Protein AF-A0A103ES09-F1 (afdb_monomer_lite)

pLDDT: mean 78.12, std 13.9, range [42.09, 95.06]

Foldseek 3Di:
DDPVVVVVLLLVLLVCVLVQLCVFQPPCSVVSVVVSVLLNCLVVVVDDPPDPSDDDDDDDDPPNCSVVSVQSCCCSNPPGPVSDDDDDVVVCPVVVVVVVVVVVCCCVPVVVPDDPPPDDPVVVVVVVVVVVVVVVPDDDDD

Radius of gyration: 22.17 Å; chains: 1; bounding box: 40×67×50 Å

Sequence (142 aa):
MPVGHLVENELQSLLTLEAQLAQRVVAQDNALAALAESLRTAKAGLKSEHAPLGVFLLAGPSGVGKTETALALADLLFGGEAALTTINMSEYQESVELATLQWVAWFNHHRLMEPLGYIPPAEAEANYYRQLETAAAEPPST

Structure (mmCIF, N/CA/C/O backbone):
data_AF-A0A103ES09-F1
#
_entry.id   AF-A0A103ES09-F1
#
loop_
_atom_site.group_PDB
_atom_site.id
_atom_site.type_symbol
_atom_site.label_atom_id
_atom_site.label_alt_id
_atom_site.label_comp_id
_atom_site.label_asym_id
_atom_site.label_entity_id
_atom_site.label_seq_id
_atom_site.pdbx_PDB_ins_code
_atom_site.Cartn_x
_atom_site.Cartn_y
_atom_site.Cartn_z
_atom_site.occupancy
_atom_site.B_iso_or_equiv
_atom_site.auth_seq_id
_atom_site.auth_comp_id
_atom_site.auth_asym_id
_atom_site.auth_atom_id
_atom_site.pdbx_PDB_model_num
ATOM 1 N N . MET A 1 1 ? -21.417 -13.142 17.227 1.00 43.84 1 MET A N 1
ATOM 2 C CA . MET A 1 1 ? -20.920 -11.757 17.075 1.00 43.84 1 MET A CA 1
ATOM 3 C C . MET A 1 1 ? -21.791 -11.057 16.035 1.00 43.84 1 MET A C 1
ATOM 5 O O . MET A 1 1 ? -22.037 -11.678 15.008 1.00 43.84 1 MET A O 1
ATOM 9 N N . PRO A 1 2 ? -22.342 -9.859 16.298 1.00 42.09 2 PRO A N 1
ATOM 10 C CA . PRO A 1 2 ? -23.289 -9.206 15.394 1.00 42.09 2 PRO A CA 1
ATOM 11 C C . PRO A 1 2 ? -22.572 -8.674 14.145 1.00 42.09 2 PRO A C 1
ATOM 13 O O . PRO A 1 2 ? -21.695 -7.822 14.239 1.00 42.09 2 PRO A O 1
ATOM 16 N N . VAL A 1 3 ? -22.962 -9.179 12.974 1.00 55.50 3 VAL A N 1
ATOM 17 C CA . VAL A 1 3 ? -22.323 -8.898 11.673 1.00 55.50 3 VAL A CA 1
ATOM 18 C C . VAL A 1 3 ? -22.464 -7.422 11.263 1.00 55.50 3 VAL A C 1
ATOM 20 O O . VAL A 1 3 ? -21.561 -6.859 10.657 1.00 55.50 3 VAL A O 1
ATOM 23 N N . GLY A 1 4 ? -23.558 -6.762 11.668 1.00 54.91 4 GLY A N 1
ATOM 24 C CA . GLY A 1 4 ? -23.822 -5.354 11.342 1.00 54.91 4 GLY A CA 1
ATOM 25 C C . GLY A 1 4 ? -22.823 -4.365 11.954 1.00 54.91 4 GLY A C 1
ATOM 26 O O . GLY A 1 4 ? -22.428 -3.415 11.290 1.00 54.91 4 GLY A O 1
ATOM 27 N N . HIS A 1 5 ? -22.337 -4.622 13.175 1.00 48.97 5 HIS A N 1
ATOM 28 C CA . HIS A 1 5 ? -21.322 -3.765 13.803 1.00 48.97 5 HIS A CA 1
ATOM 29 C C . HIS A 1 5 ? -19.943 -3.894 13.140 1.00 48.97 5 HIS A C 1
ATOM 31 O O . HIS A 1 5 ? -19.137 -2.973 13.227 1.00 48.97 5 HIS A O 1
ATOM 37 N N . LEU A 1 6 ? -19.661 -5.023 12.480 1.00 60.28 6 LEU A N 1
ATOM 38 C CA . LEU A 1 6 ? -18.389 -5.249 11.795 1.00 60.28 6 LEU A CA 1
ATOM 39 C C . LEU A 1 6 ? -18.315 -4.443 10.489 1.00 60.28 6 LEU A C 1
ATOM 41 O O . LEU A 1 6 ? -17.325 -3.766 10.235 1.00 60.28 6 LEU A O 1
ATOM 45 N N . VAL A 1 7 ? -19.399 -4.461 9.707 1.00 62.84 7 VAL A N 1
ATOM 46 C CA . VAL A 1 7 ? -19.492 -3.763 8.412 1.00 62.84 7 VAL A CA 1
ATOM 47 C C . VAL A 1 7 ? -19.468 -2.241 8.583 1.00 62.84 7 VAL A C 1
ATOM 49 O O . VAL A 1 7 ? -18.792 -1.546 7.827 1.00 62.84 7 VAL A O 1
ATOM 52 N N . GLU A 1 8 ? -20.155 -1.718 9.603 1.00 67.75 8 GLU A N 1
ATOM 53 C CA . GLU A 1 8 ? -20.133 -0.285 9.933 1.00 67.75 8 GLU A CA 1
ATOM 54 C C . GLU A 1 8 ? -18.707 0.188 10.277 1.00 67.75 8 GLU A C 1
ATOM 56 O O . GLU A 1 8 ? -18.254 1.230 9.804 1.00 67.75 8 GLU A O 1
ATOM 61 N N . ASN A 1 9 ? -17.964 -0.618 11.044 1.00 74.38 9 ASN A N 1
ATOM 62 C CA . ASN A 1 9 ? -16.580 -0.319 11.411 1.00 74.38 9 ASN A CA 1
ATOM 63 C C . ASN A 1 9 ? -15.628 -0.360 10.205 1.00 74.38 9 ASN A C 1
ATOM 65 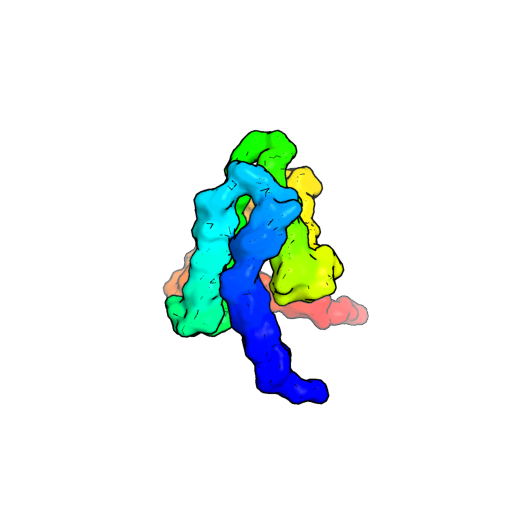O O . ASN A 1 9 ? -14.737 0.484 10.113 1.00 74.38 9 ASN A O 1
ATOM 69 N N . GLU A 1 10 ? -15.819 -1.286 9.260 1.00 76.44 10 GLU A N 1
ATOM 70 C CA . GLU A 1 10 ? -15.030 -1.326 8.019 1.00 76.44 10 GLU A CA 1
ATOM 71 C C . GLU A 1 10 ? -15.221 -0.059 7.172 1.00 76.44 10 GLU A C 1
ATOM 73 O O . GLU A 1 10 ? -14.248 0.517 6.681 1.00 76.44 10 GLU A O 1
ATOM 78 N N . LEU A 1 11 ? -16.467 0.401 7.014 1.00 79.25 11 LEU A N 1
ATOM 79 C CA . LEU A 1 11 ? -16.773 1.621 6.263 1.00 79.25 11 LEU A CA 1
ATOM 80 C C . LEU A 1 11 ? -16.155 2.858 6.914 1.00 79.25 11 LEU A C 1
ATOM 82 O O . LEU A 1 11 ? -15.539 3.670 6.222 1.00 79.25 11 LEU A O 1
ATOM 86 N N . GLN A 1 12 ? -16.273 2.984 8.236 1.00 83.69 12 GLN A N 1
ATOM 87 C CA . GLN A 1 12 ? -15.648 4.082 8.974 1.00 83.69 12 GLN A CA 1
ATOM 88 C C . GLN A 1 12 ? -14.121 4.059 8.842 1.00 83.69 12 GLN A C 1
ATOM 90 O O . GLN A 1 12 ? -13.523 5.102 8.570 1.00 83.69 12 GLN A O 1
ATOM 95 N N . SER A 1 13 ? -13.496 2.878 8.932 1.00 85.38 13 SER A N 1
ATOM 96 C CA . SER A 1 13 ? -12.051 2.722 8.716 1.00 85.38 13 SER A CA 1
ATOM 97 C C . SER A 1 13 ? -11.632 3.268 7.344 1.00 85.38 13 SER A C 1
ATOM 99 O O . SER A 1 13 ? -10.733 4.106 7.257 1.00 85.38 13 SER A O 1
ATOM 101 N N . LEU A 1 14 ? -12.363 2.920 6.277 1.00 88.81 14 LEU A N 1
ATOM 102 C CA . LEU A 1 14 ? -12.083 3.391 4.913 1.00 88.81 14 LEU A CA 1
ATOM 103 C C . LEU A 1 14 ? -12.288 4.897 4.711 1.00 88.81 14 LEU A C 1
ATOM 105 O O . LEU A 1 14 ? -11.568 5.510 3.920 1.00 88.81 14 LEU A O 1
ATOM 109 N N . LEU A 1 15 ? -13.253 5.507 5.403 1.00 90.25 15 LEU A N 1
ATOM 110 C CA . LEU A 1 15 ? -13.473 6.955 5.346 1.00 90.25 15 LEU A CA 1
ATOM 111 C C . LEU A 1 15 ? -12.300 7.728 5.956 1.00 90.25 15 LEU A C 1
ATOM 113 O O . LEU A 1 15 ? -11.924 8.776 5.434 1.00 90.25 15 LEU A O 1
ATOM 117 N N . THR A 1 16 ? -11.698 7.190 7.019 1.00 92.50 16 THR A N 1
ATOM 118 C CA . THR A 1 16 ? -10.566 7.808 7.726 1.00 92.50 16 THR A CA 1
ATOM 119 C C . THR A 1 16 ? -9.189 7.310 7.279 1.00 92.50 16 THR A C 1
ATOM 121 O O . THR A 1 16 ? -8.177 7.802 7.776 1.00 92.50 16 THR A O 1
ATOM 124 N N . LEU A 1 17 ? -9.141 6.363 6.336 1.00 93.12 17 LEU A N 1
ATOM 125 C CA . LEU A 1 17 ? -7.935 5.629 5.947 1.00 93.12 17 LEU A CA 1
ATOM 126 C C . LEU A 1 17 ? -6.771 6.543 5.559 1.00 93.12 17 LEU A C 1
ATOM 128 O O . LEU A 1 17 ? -5.658 6.364 6.036 1.00 93.12 17 LEU A O 1
ATOM 132 N N . GLU A 1 18 ? -7.029 7.539 4.716 1.00 94.12 18 GLU A N 1
ATOM 133 C CA . GLU A 1 18 ? -6.010 8.482 4.241 1.00 94.12 18 GLU A CA 1
ATOM 134 C C . GLU A 1 18 ? -5.358 9.246 5.402 1.00 94.12 18 GLU A C 1
ATOM 136 O O . GLU A 1 18 ? -4.134 9.291 5.514 1.00 94.12 18 GLU A O 1
ATOM 141 N N . ALA A 1 19 ? -6.175 9.769 6.321 1.00 92.69 19 ALA A N 1
ATOM 142 C CA . ALA A 1 19 ? -5.700 10.501 7.490 1.00 92.69 19 ALA A CA 1
ATOM 143 C C . ALA A 1 19 ? -4.927 9.605 8.469 1.00 92.69 19 ALA A C 1
ATOM 145 O O . ALA A 1 19 ? -3.989 10.065 9.115 1.00 92.69 19 ALA A O 1
ATOM 146 N N . GLN A 1 20 ? -5.308 8.332 8.591 1.00 93.75 20 GLN A N 1
ATOM 147 C CA . GLN A 1 20 ? -4.600 7.362 9.427 1.00 93.75 20 GLN A CA 1
ATOM 148 C C . GLN A 1 20 ? -3.269 6.934 8.796 1.00 93.75 20 GLN A C 1
ATOM 150 O O . GLN A 1 20 ? -2.256 6.875 9.490 1.00 93.75 20 GLN A O 1
ATOM 155 N N . LEU A 1 21 ? -3.230 6.710 7.480 1.00 94.44 21 LEU A N 1
ATOM 156 C CA . LEU A 1 21 ? -1.994 6.412 6.754 1.00 94.44 21 LEU A CA 1
ATOM 157 C C . LEU A 1 21 ? -1.004 7.582 6.820 1.00 94.44 21 LEU A C 1
ATOM 159 O O . LEU A 1 21 ? 0.186 7.356 7.034 1.00 94.44 21 LEU A O 1
ATOM 163 N N . ALA A 1 22 ? -1.488 8.824 6.720 1.00 94.69 22 ALA A N 1
ATOM 164 C CA . ALA A 1 22 ? -0.660 10.030 6.793 1.00 94.69 22 ALA A CA 1
ATOM 165 C C . ALA A 1 22 ? 0.039 10.223 8.156 1.00 94.69 22 ALA A C 1
ATOM 167 O O . ALA A 1 22 ? 1.029 10.947 8.244 1.00 94.69 22 ALA A O 1
ATOM 168 N N . GLN A 1 23 ? -0.426 9.553 9.221 1.00 93.81 23 GLN A N 1
ATOM 169 C CA . GLN A 1 23 ? 0.260 9.551 10.522 1.00 93.81 23 GLN A CA 1
ATOM 170 C C . GLN A 1 23 ? 1.554 8.726 10.503 1.00 93.81 23 GLN A C 1
ATOM 172 O O . GLN A 1 23 ? 2.445 8.977 11.312 1.00 93.81 23 GLN A O 1
ATOM 177 N N . ARG A 1 24 ? 1.662 7.744 9.597 1.00 93.06 24 ARG A N 1
ATOM 178 C CA . ARG A 1 24 ? 2.817 6.838 9.473 1.00 93.06 24 ARG A CA 1
ATOM 179 C C . ARG A 1 24 ? 3.676 7.145 8.250 1.00 93.06 24 ARG A C 1
ATOM 181 O O . ARG A 1 24 ? 4.899 7.063 8.319 1.00 93.06 24 ARG A O 1
ATOM 188 N N . VAL A 1 25 ? 3.048 7.517 7.137 1.00 94.00 25 VAL A N 1
ATOM 189 C CA . VAL A 1 25 ? 3.711 7.782 5.858 1.00 94.00 25 VAL A CA 1
ATOM 190 C C . VAL A 1 25 ? 3.630 9.274 5.553 1.00 94.00 25 VAL A C 1
ATOM 192 O O . VAL A 1 25 ? 2.591 9.791 5.153 1.00 94.00 25 VAL A O 1
ATOM 195 N N . VAL A 1 26 ? 4.747 9.972 5.745 1.00 90.94 26 VAL A N 1
ATOM 196 C CA . VAL A 1 26 ? 4.824 11.433 5.612 1.00 90.94 26 VAL A CA 1
ATOM 197 C C . VAL A 1 26 ? 5.165 11.836 4.175 1.00 90.94 26 VAL A C 1
ATOM 199 O O . VAL A 1 26 ? 5.985 11.193 3.520 1.00 90.94 26 VAL A O 1
ATOM 202 N N . ALA A 1 27 ? 4.583 12.949 3.714 1.00 88.31 27 ALA A N 1
ATOM 203 C CA . ALA A 1 27 ? 4.877 13.586 2.425 1.00 88.31 27 ALA A CA 1
ATOM 204 C C . ALA A 1 27 ? 4.569 12.714 1.189 1.00 88.31 27 ALA A C 1
ATOM 206 O O . ALA A 1 27 ? 5.281 12.771 0.186 1.00 88.31 27 ALA A O 1
ATOM 207 N N . GLN A 1 28 ? 3.502 11.911 1.257 1.00 91.75 28 GLN A N 1
ATOM 208 C CA . GLN A 1 28 ? 3.006 11.075 0.152 1.00 91.75 28 GLN A CA 1
ATOM 209 C C . GLN A 1 28 ? 1.501 11.277 -0.102 1.00 91.75 28 GLN A C 1
ATOM 211 O O . GLN A 1 28 ? 0.824 10.359 -0.561 1.00 91.75 28 GLN A O 1
ATOM 216 N N . ASP A 1 29 ? 0.970 12.472 0.178 1.00 92.19 29 ASP A N 1
ATOM 217 C CA . ASP A 1 29 ? -0.477 12.756 0.230 1.00 92.19 29 ASP A CA 1
ATOM 218 C C . ASP A 1 29 ? -1.227 12.278 -1.023 1.00 92.19 29 ASP A C 1
ATOM 220 O O . ASP A 1 29 ? -2.204 11.542 -0.926 1.00 92.19 29 ASP A O 1
ATOM 224 N N . ASN A 1 30 ? -0.707 12.587 -2.215 1.00 93.00 30 ASN A N 1
ATOM 225 C CA . ASN A 1 30 ? -1.320 12.164 -3.479 1.00 93.00 30 ASN A CA 1
ATOM 226 C C . ASN A 1 30 ? -1.383 10.635 -3.637 1.00 93.00 30 ASN A C 1
ATOM 228 O O . ASN A 1 30 ? -2.362 10.107 -4.164 1.00 93.00 30 ASN A O 1
ATOM 232 N N . ALA A 1 31 ? -0.344 9.914 -3.205 1.00 93.25 31 ALA A N 1
ATOM 233 C CA . ALA A 1 31 ? -0.305 8.457 -3.300 1.00 93.25 31 ALA A CA 1
ATOM 234 C C . ALA A 1 31 ? -1.280 7.814 -2.302 1.00 93.25 31 ALA A C 1
ATOM 236 O O . ALA A 1 31 ? -1.984 6.865 -2.653 1.00 93.25 31 ALA A O 1
ATOM 237 N N . LEU A 1 32 ? -1.356 8.358 -1.083 1.00 95.06 32 LEU A N 1
ATOM 238 C CA . LEU A 1 32 ? -2.285 7.900 -0.052 1.00 95.06 32 LEU A CA 1
ATOM 239 C C . LEU A 1 32 ? -3.744 8.175 -0.443 1.00 95.06 32 LEU A C 1
ATOM 241 O O . LEU A 1 32 ? -4.586 7.287 -0.302 1.00 95.06 32 LEU A O 1
ATOM 245 N N . ALA A 1 33 ? -4.031 9.352 -1.005 1.00 93.81 33 ALA A N 1
ATOM 246 C CA . ALA A 1 33 ? -5.354 9.722 -1.501 1.00 93.81 33 ALA A CA 1
ATOM 247 C C . ALA A 1 33 ? -5.829 8.776 -2.617 1.00 93.81 33 ALA A C 1
ATOM 249 O O . ALA A 1 33 ? -6.927 8.222 -2.535 1.00 93.81 33 ALA A O 1
ATOM 250 N N . ALA A 1 34 ? -4.976 8.514 -3.615 1.00 94.06 34 ALA A N 1
ATOM 251 C CA . ALA A 1 34 ? -5.280 7.593 -4.713 1.00 94.06 34 ALA A CA 1
ATOM 252 C C . ALA A 1 34 ? -5.522 6.152 -4.226 1.00 94.06 34 ALA A C 1
ATOM 254 O O . ALA A 1 34 ? -6.424 5.459 -4.708 1.00 94.06 34 ALA A O 1
ATOM 255 N N . LEU A 1 35 ? -4.742 5.695 -3.242 1.00 94.50 35 LEU A N 1
ATOM 256 C CA . LEU A 1 35 ? -4.924 4.383 -2.625 1.00 94.50 35 LEU A CA 1
ATOM 257 C C . LEU A 1 35 ? -6.274 4.302 -1.898 1.00 94.50 35 LEU A C 1
ATOM 259 O O . LEU A 1 35 ? -7.048 3.368 -2.132 1.00 94.50 35 LEU A O 1
ATOM 263 N N . ALA A 1 36 ? -6.585 5.294 -1.060 1.00 93.75 36 ALA A N 1
ATOM 264 C CA . ALA A 1 36 ? -7.833 5.349 -0.307 1.00 93.75 36 ALA A CA 1
ATOM 265 C C . ALA A 1 36 ? -9.062 5.459 -1.225 1.00 93.75 36 ALA A C 1
ATOM 267 O O . ALA A 1 36 ? -10.079 4.804 -0.993 1.00 93.75 36 ALA A O 1
ATOM 268 N N . GLU A 1 37 ? -8.989 6.248 -2.297 1.00 92.19 37 GLU A N 1
ATOM 269 C CA . GLU A 1 37 ? -10.041 6.343 -3.314 1.00 92.19 37 GLU A CA 1
ATOM 270 C C . GLU A 1 37 ? -10.289 5.005 -4.028 1.00 92.19 37 GLU A C 1
ATOM 272 O O . GLU A 1 37 ? -11.438 4.567 -4.132 1.00 92.19 37 GLU A O 1
ATOM 277 N N . SER A 1 38 ? -9.231 4.308 -4.455 1.00 91.81 38 SER A N 1
ATOM 278 C CA . SER A 1 38 ? -9.348 3.005 -5.126 1.00 91.81 38 SER A CA 1
ATOM 279 C C . SER A 1 38 ? -10.030 1.953 -4.242 1.00 91.81 38 SER A C 1
ATOM 281 O O . SER A 1 38 ? -10.887 1.201 -4.718 1.00 91.81 38 SER A O 1
ATOM 283 N N . LEU A 1 39 ? -9.708 1.927 -2.944 1.00 91.19 39 LEU A N 1
ATOM 284 C CA . LEU A 1 39 ? -10.319 1.001 -1.985 1.00 91.19 39 LEU A CA 1
ATOM 285 C C . LEU A 1 39 ? -11.778 1.347 -1.675 1.00 91.19 39 LEU A C 1
AT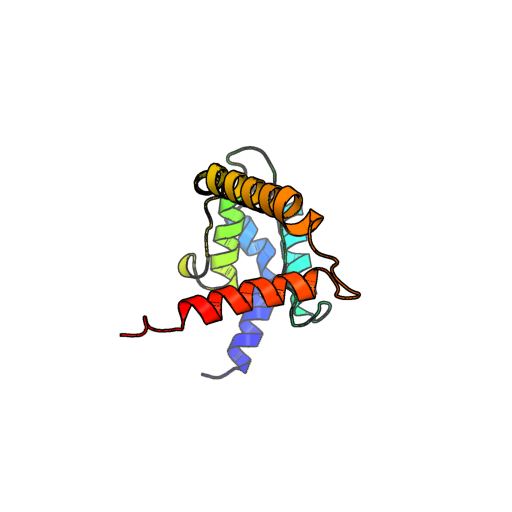OM 287 O O . LEU A 1 39 ? -12.623 0.449 -1.658 1.00 91.19 39 LEU A O 1
ATOM 291 N N . ARG A 1 40 ? -12.101 2.637 -1.499 1.00 89.50 40 ARG A N 1
ATOM 292 C CA . ARG A 1 40 ? -13.491 3.106 -1.350 1.00 89.50 40 ARG A CA 1
ATOM 293 C C . ARG A 1 40 ? -14.334 2.719 -2.569 1.00 89.50 40 ARG A C 1
ATOM 295 O O . ARG A 1 40 ? -15.426 2.177 -2.418 1.00 89.50 40 ARG A O 1
ATOM 302 N N . THR A 1 41 ? -13.787 2.902 -3.769 1.00 87.88 41 THR A N 1
ATOM 303 C CA . THR A 1 41 ? -14.429 2.531 -5.042 1.00 87.88 41 THR A CA 1
ATOM 304 C C . THR A 1 41 ? -14.685 1.026 -5.131 1.00 87.88 41 THR A C 1
ATOM 306 O O . THR A 1 41 ? -15.771 0.601 -5.522 1.00 87.88 41 THR A O 1
ATOM 309 N N . ALA A 1 42 ? -13.709 0.203 -4.738 1.00 85.38 42 ALA A N 1
ATOM 310 C CA . ALA A 1 42 ? -13.854 -1.249 -4.746 1.00 85.38 42 ALA A CA 1
ATOM 311 C C . ALA A 1 42 ? -14.954 -1.730 -3.789 1.00 85.38 42 ALA A C 1
ATOM 313 O O . ALA A 1 42 ? -15.757 -2.586 -4.154 1.00 85.38 42 ALA A O 1
ATOM 314 N N . LYS A 1 43 ? -15.030 -1.145 -2.589 1.00 81.00 43 LYS A N 1
ATOM 315 C CA . LYS A 1 43 ? -16.042 -1.493 -1.582 1.00 81.00 43 LYS A CA 1
ATOM 316 C C . LYS A 1 43 ? -17.441 -0.972 -1.909 1.00 81.00 43 LYS A C 1
ATOM 318 O O . LYS A 1 43 ? -18.410 -1.587 -1.483 1.00 81.00 43 LYS A O 1
ATOM 323 N N . ALA A 1 44 ? -17.563 0.076 -2.723 1.00 83.25 44 ALA A N 1
ATOM 324 C CA . ALA A 1 44 ? -18.847 0.548 -3.246 1.00 83.25 44 ALA A CA 1
ATOM 325 C C . ALA A 1 44 ? -19.503 -0.418 -4.261 1.00 83.25 44 ALA A C 1
ATOM 327 O O . ALA A 1 44 ? -20.549 -0.096 -4.820 1.00 83.25 44 ALA A O 1
ATOM 328 N N . GLY A 1 45 ? -18.905 -1.589 -4.523 1.00 74.31 45 GLY A N 1
ATOM 329 C CA . GLY A 1 45 ? -19.457 -2.593 -5.438 1.00 74.31 45 GLY A CA 1
ATOM 330 C C . GLY A 1 45 ? -19.280 -2.239 -6.914 1.00 74.31 45 GLY A C 1
ATOM 331 O O . GLY A 1 45 ? -19.924 -2.825 -7.776 1.00 74.31 45 GLY A O 1
ATOM 332 N N . LEU A 1 46 ? -18.396 -1.286 -7.223 1.00 68.50 46 LEU A N 1
ATOM 333 C CA . LEU A 1 46 ? -18.097 -0.867 -8.596 1.00 68.50 46 LEU A CA 1
ATOM 334 C C . LEU A 1 46 ? -17.118 -1.822 -9.312 1.00 68.50 46 LEU A C 1
ATOM 336 O O . LEU A 1 46 ? -16.765 -1.589 -10.467 1.00 68.50 46 LEU A O 1
ATOM 340 N N . LYS A 1 47 ? -16.669 -2.893 -8.641 1.00 65.69 47 LYS A N 1
ATOM 341 C CA . LYS A 1 47 ? -15.791 -3.947 -9.176 1.00 65.69 47 LYS A CA 1
ATOM 342 C C . LYS A 1 47 ? -16.459 -5.322 -9.051 1.00 65.69 47 LYS A C 1
ATOM 344 O O . LYS A 1 47 ? -17.330 -5.520 -8.211 1.00 65.69 47 LYS A O 1
ATOM 349 N N . SER A 1 48 ? -16.032 -6.267 -9.892 1.00 72.56 48 SER A N 1
ATOM 350 C CA . SER A 1 48 ? -16.459 -7.674 -9.835 1.00 72.56 48 SER A CA 1
ATOM 351 C C . SER A 1 48 ? -16.186 -8.290 -8.456 1.00 72.56 48 SER A C 1
ATOM 353 O O . SER A 1 48 ? -15.137 -8.028 -7.872 1.00 72.56 48 SER A O 1
ATOM 355 N N . GLU A 1 49 ? -17.092 -9.146 -7.973 1.00 70.75 49 GLU A N 1
ATOM 356 C CA . GLU A 1 49 ? -16.993 -9.827 -6.670 1.00 70.75 49 GLU A CA 1
ATOM 357 C C . GLU A 1 49 ? -15.724 -10.690 -6.528 1.00 70.75 49 GLU A C 1
ATOM 359 O O . GLU A 1 49 ? -15.201 -10.854 -5.430 1.00 70.75 49 GLU A O 1
ATOM 364 N N . HIS A 1 50 ? -15.185 -11.199 -7.641 1.00 77.94 50 HIS A N 1
ATOM 365 C CA . HIS A 1 50 ? -13.966 -12.017 -7.657 1.00 77.94 50 HIS A CA 1
ATOM 366 C C . HIS A 1 50 ? -12.678 -11.210 -7.856 1.00 77.94 50 HIS A C 1
ATOM 368 O O . HIS A 1 50 ? -11.586 -11.779 -7.853 1.00 77.94 50 HIS A O 1
ATOM 374 N N . ALA A 1 51 ? -12.777 -9.898 -8.075 1.00 81.19 51 ALA A N 1
ATOM 375 C CA . ALA A 1 51 ? -11.603 -9.064 -8.263 1.00 81.19 51 ALA A CA 1
ATOM 376 C C . ALA A 1 51 ? -10.970 -8.701 -6.908 1.00 81.19 51 ALA A C 1
ATOM 378 O O . ALA A 1 51 ? -11.685 -8.479 -5.927 1.00 81.19 51 ALA A O 1
ATOM 379 N N . PRO A 1 52 ? -9.634 -8.564 -6.838 1.00 86.19 52 PRO A N 1
ATOM 380 C CA . PRO A 1 52 ? -8.990 -8.017 -5.652 1.00 86.19 52 PRO A CA 1
ATOM 381 C C . PRO A 1 52 ? -9.503 -6.599 -5.361 1.00 86.19 52 PRO A C 1
ATOM 383 O O . PRO A 1 52 ? -9.754 -5.811 -6.280 1.00 86.19 52 PRO A O 1
ATOM 386 N N . LEU A 1 53 ? -9.587 -6.245 -4.071 1.00 84.56 53 LEU A N 1
ATOM 387 C CA . LEU A 1 53 ? -9.989 -4.901 -3.624 1.00 84.56 53 LEU A CA 1
ATOM 388 C C . LEU A 1 53 ? -9.136 -3.810 -4.295 1.00 84.56 53 LEU A C 1
ATOM 390 O O . LEU A 1 53 ? -9.650 -2.801 -4.787 1.00 84.56 53 LEU A O 1
ATOM 394 N N . GLY A 1 54 ? -7.833 -4.051 -4.412 1.00 87.44 54 GLY A N 1
ATOM 395 C CA . GLY A 1 54 ? -6.933 -3.204 -5.175 1.00 87.44 54 GLY A CA 1
ATOM 396 C C . GLY A 1 54 ? -5.628 -3.913 -5.498 1.00 87.44 54 GLY A C 1
ATOM 397 O O . GLY A 1 54 ? -5.183 -4.789 -4.761 1.00 87.44 54 GLY A O 1
ATOM 398 N N . VAL A 1 55 ? -5.029 -3.514 -6.616 1.00 91.00 55 VAL A N 1
ATOM 399 C CA . VAL A 1 55 ? -3.678 -3.905 -7.014 1.00 91.00 55 VAL A CA 1
ATOM 400 C C . VAL A 1 55 ? -2.890 -2.617 -7.148 1.00 91.00 55 VAL A C 1
ATOM 402 O O . VAL A 1 55 ? -3.288 -1.723 -7.894 1.00 91.00 55 VAL A O 1
ATOM 405 N N . PHE A 1 56 ? -1.803 -2.510 -6.394 1.00 93.25 56 PHE A N 1
ATOM 406 C CA . PHE A 1 56 ? -1.021 -1.286 -6.291 1.00 93.25 56 PHE A CA 1
ATOM 407 C C . PHE A 1 56 ? 0.449 -1.588 -6.549 1.00 93.25 56 PHE A C 1
ATOM 409 O O . PHE A 1 56 ? 0.993 -2.555 -6.020 1.00 93.25 56 PHE A O 1
ATOM 416 N N . LEU A 1 57 ? 1.095 -0.725 -7.331 1.00 93.81 57 LEU A N 1
ATOM 417 C CA . LEU A 1 57 ? 2.543 -0.695 -7.470 1.00 93.81 57 LEU A CA 1
ATOM 418 C C . LEU A 1 57 ? 3.063 0.550 -6.757 1.00 93.81 57 LEU A C 1
ATOM 420 O O . LEU A 1 57 ? 2.869 1.671 -7.223 1.00 93.81 57 LEU A O 1
ATOM 424 N N . LEU A 1 58 ? 3.736 0.346 -5.630 1.00 92.44 58 LEU A N 1
ATOM 425 C CA . LEU A 1 58 ? 4.422 1.417 -4.919 1.00 92.44 58 LEU A CA 1
ATOM 426 C C . LEU A 1 58 ? 5.840 1.518 -5.479 1.00 92.44 58 LEU A C 1
ATOM 428 O O . LEU A 1 58 ? 6.646 0.606 -5.305 1.00 92.44 58 LEU A O 1
ATOM 432 N N . ALA A 1 59 ? 6.147 2.616 -6.165 1.00 92.12 59 ALA A N 1
ATOM 433 C CA . ALA A 1 59 ? 7.432 2.835 -6.822 1.00 92.12 59 ALA A CA 1
ATOM 434 C C . ALA A 1 59 ? 8.075 4.143 -6.346 1.00 92.12 59 ALA A C 1
ATOM 436 O O . ALA A 1 59 ? 7.393 5.127 -6.081 1.00 92.12 59 ALA A O 1
ATOM 437 N N . GLY A 1 60 ? 9.403 4.145 -6.217 1.00 91.62 60 GLY A N 1
ATOM 438 C CA . GLY A 1 60 ? 10.163 5.309 -5.762 1.00 91.62 60 GLY A CA 1
ATOM 439 C C . GLY A 1 60 ? 11.490 4.941 -5.089 1.00 91.62 60 GLY A C 1
ATOM 440 O O . GLY A 1 60 ? 11.753 3.752 -4.871 1.00 91.62 60 GLY A O 1
ATOM 441 N N . PRO A 1 61 ? 12.320 5.936 -4.725 1.00 92.31 61 PRO A N 1
ATOM 442 C CA . PRO A 1 61 ? 13.625 5.732 -4.090 1.00 92.31 61 PRO A CA 1
ATOM 443 C C . PRO A 1 61 ? 13.556 4.922 -2.788 1.00 92.31 61 PRO A C 1
ATOM 445 O O . PRO A 1 61 ? 12.494 4.786 -2.176 1.00 92.31 61 PRO A O 1
ATOM 448 N N . SER A 1 62 ? 14.679 4.354 -2.344 1.00 91.25 62 SER A N 1
ATOM 449 C CA . SER A 1 62 ? 14.725 3.668 -1.044 1.00 91.25 62 SER A CA 1
ATOM 450 C C . SER A 1 62 ? 14.391 4.635 0.101 1.00 91.25 62 SER A C 1
ATOM 452 O O . SER A 1 62 ? 14.707 5.818 0.026 1.00 91.25 62 SER A O 1
ATOM 454 N N . GLY A 1 63 ? 13.720 4.138 1.142 1.00 89.00 63 GLY A N 1
ATOM 455 C CA . GLY A 1 63 ? 13.398 4.920 2.343 1.00 89.00 63 GLY A CA 1
ATOM 456 C C . GLY A 1 63 ? 12.175 5.846 2.262 1.00 89.00 63 GLY A C 1
ATOM 457 O O . GLY A 1 63 ? 11.799 6.408 3.280 1.00 89.00 63 GLY A O 1
ATOM 458 N N . VAL A 1 64 ? 11.497 5.974 1.115 1.00 91.75 64 VAL A N 1
ATOM 459 C CA . VAL A 1 64 ? 10.331 6.884 0.966 1.00 91.75 64 VAL A CA 1
ATOM 460 C C . VAL A 1 64 ? 9.007 6.358 1.548 1.00 91.75 64 VAL A C 1
ATOM 462 O O . VAL A 1 64 ? 7.974 6.990 1.377 1.00 91.75 64 VAL A O 1
ATOM 465 N N . GLY A 1 65 ? 9.012 5.190 2.201 1.00 92.44 65 GLY A N 1
ATOM 466 C CA . GLY A 1 65 ? 7.818 4.644 2.867 1.00 92.44 65 GLY A CA 1
ATOM 467 C C . GLY A 1 65 ? 6.970 3.659 2.053 1.00 92.44 65 GLY A C 1
ATOM 468 O O . GLY A 1 65 ? 5.837 3.391 2.430 1.00 92.44 65 GLY A O 1
ATOM 469 N N . LYS A 1 66 ? 7.490 3.067 0.967 1.00 94.62 66 LYS A N 1
ATOM 470 C CA . LYS A 1 66 ? 6.760 2.051 0.169 1.00 94.62 66 LYS A CA 1
ATOM 471 C C . LYS A 1 66 ? 6.322 0.841 1.007 1.00 94.62 66 LYS A C 1
ATOM 473 O O . LYS A 1 66 ? 5.146 0.506 1.045 1.00 94.62 66 LYS A O 1
ATOM 478 N N . THR A 1 67 ? 7.273 0.210 1.695 1.00 93.06 67 THR A N 1
ATOM 479 C CA . THR A 1 67 ? 7.002 -0.948 2.562 1.00 93.06 67 THR A CA 1
ATOM 480 C C . THR A 1 67 ? 6.132 -0.552 3.751 1.00 93.06 67 THR A C 1
ATOM 482 O O . THR A 1 67 ? 5.170 -1.243 4.059 1.00 93.06 67 THR A O 1
ATOM 485 N N . GLU A 1 68 ? 6.412 0.607 4.352 1.00 94.25 68 GLU A N 1
ATOM 486 C CA . GLU A 1 68 ? 5.623 1.155 5.461 1.00 94.25 68 GLU A CA 1
ATOM 487 C C . GLU A 1 68 ? 4.160 1.388 5.068 1.00 94.25 68 GLU A C 1
ATOM 489 O O . GLU A 1 68 ? 3.262 1.083 5.840 1.00 94.25 68 GLU A O 1
ATOM 494 N N . THR A 1 69 ? 3.900 1.855 3.843 1.00 94.12 69 THR A N 1
ATOM 495 C CA . THR A 1 69 ? 2.533 2.035 3.330 1.00 94.12 69 THR A CA 1
ATOM 496 C C . THR A 1 69 ? 1.785 0.705 3.273 1.00 94.12 69 THR A C 1
ATOM 498 O O . THR A 1 69 ? 0.621 0.646 3.658 1.00 94.12 69 THR A O 1
ATOM 501 N N . ALA A 1 70 ? 2.439 -0.372 2.824 1.00 92.12 70 ALA A N 1
ATOM 502 C CA . ALA A 1 70 ? 1.826 -1.699 2.768 1.00 92.12 70 ALA A CA 1
ATOM 503 C C . ALA A 1 70 ? 1.546 -2.271 4.170 1.00 92.12 70 ALA A C 1
ATOM 505 O O . ALA A 1 70 ? 0.464 -2.808 4.401 1.00 92.12 70 ALA A O 1
ATOM 506 N N . LEU A 1 71 ? 2.485 -2.110 5.109 1.00 92.12 71 LEU A N 1
ATOM 507 C CA . LEU A 1 71 ? 2.323 -2.532 6.507 1.00 92.12 71 LEU A CA 1
ATOM 508 C C . LEU A 1 71 ? 1.209 -1.746 7.207 1.00 92.12 71 LEU A C 1
ATOM 510 O O . LEU A 1 71 ? 0.311 -2.336 7.800 1.00 92.12 71 LEU A O 1
ATOM 514 N N . ALA A 1 72 ? 1.211 -0.419 7.067 1.00 92.62 72 ALA A N 1
ATOM 515 C CA . ALA A 1 72 ? 0.174 0.442 7.618 1.00 92.62 72 ALA A CA 1
ATOM 516 C C . ALA A 1 72 ? -1.209 0.099 7.057 1.00 92.62 72 ALA A C 1
ATOM 518 O O . ALA A 1 72 ? -2.190 0.079 7.796 1.00 92.62 72 ALA A O 1
ATOM 519 N N . LEU A 1 73 ? -1.294 -0.228 5.767 1.00 91.25 73 LEU A N 1
ATOM 520 C CA . LEU A 1 73 ? -2.543 -0.666 5.161 1.00 91.25 73 LEU A CA 1
ATOM 521 C C . LEU A 1 73 ? -3.034 -1.999 5.744 1.00 91.25 73 LEU A C 1
ATOM 523 O O . LEU A 1 73 ? -4.230 -2.147 5.998 1.00 91.25 73 LEU A O 1
ATOM 527 N N . ALA A 1 74 ? -2.123 -2.951 5.966 1.00 90.06 74 ALA A N 1
ATOM 528 C CA . ALA A 1 74 ? -2.451 -4.240 6.564 1.00 90.06 74 ALA A CA 1
ATOM 529 C C . ALA A 1 74 ? -2.985 -4.087 7.996 1.00 90.06 74 ALA A C 1
ATOM 531 O O . ALA A 1 74 ? -4.025 -4.656 8.333 1.00 90.06 74 ALA A O 1
ATOM 532 N N . ASP A 1 75 ? -2.333 -3.249 8.802 1.00 89.38 75 ASP A N 1
ATOM 533 C CA . ASP A 1 75 ? -2.774 -2.937 10.161 1.00 89.38 75 ASP A CA 1
ATOM 534 C C . ASP A 1 75 ? -4.176 -2.320 10.185 1.00 89.38 75 ASP A C 1
ATOM 536 O O . ASP A 1 75 ? -5.051 -2.789 10.915 1.00 89.38 75 ASP A O 1
ATOM 540 N N . LEU A 1 76 ? -4.408 -1.287 9.369 1.00 89.25 76 LEU A N 1
ATOM 541 C CA . LEU A 1 76 ? -5.646 -0.502 9.407 1.00 89.25 76 LEU A CA 1
ATOM 542 C C . LEU A 1 76 ? -6.869 -1.256 8.869 1.00 89.25 76 LEU A C 1
ATOM 544 O O . LEU A 1 76 ? -7.990 -1.011 9.322 1.00 89.25 76 LEU A O 1
ATOM 548 N N . LEU A 1 77 ? -6.673 -2.152 7.898 1.00 86.75 77 LEU A N 1
ATOM 549 C CA . LEU A 1 77 ? -7.777 -2.849 7.230 1.00 86.75 77 LEU A CA 1
ATOM 550 C C . LEU A 1 77 ? -7.994 -4.277 7.721 1.00 86.75 77 LEU A C 1
ATOM 552 O O . LEU A 1 77 ? -9.122 -4.762 7.672 1.00 86.75 77 LEU A O 1
ATOM 556 N N . PHE A 1 78 ? -6.939 -4.954 8.175 1.00 85.31 78 PHE A N 1
ATOM 557 C CA . PHE A 1 78 ? -6.983 -6.387 8.475 1.00 85.31 78 PHE A CA 1
ATOM 558 C C . PHE A 1 78 ? -6.531 -6.724 9.901 1.00 85.31 78 PHE A C 1
ATOM 560 O O . PHE A 1 78 ? -6.481 -7.896 10.269 1.00 85.31 78 PHE A O 1
ATOM 567 N N . GLY A 1 79 ? -6.275 -5.705 10.728 1.00 81.81 79 GLY A N 1
ATOM 568 C CA . GLY A 1 79 ? -6.060 -5.873 12.163 1.00 81.81 79 GLY A CA 1
ATOM 569 C C . GLY A 1 79 ? -4.657 -6.336 12.545 1.00 81.81 79 GLY A C 1
ATOM 570 O O . GLY A 1 79 ? -4.484 -6.876 13.637 1.00 81.81 79 GLY A O 1
ATOM 571 N N . GLY A 1 80 ? -3.666 -6.141 11.675 1.00 80.19 80 GLY A N 1
ATOM 572 C CA . GLY A 1 80 ? -2.268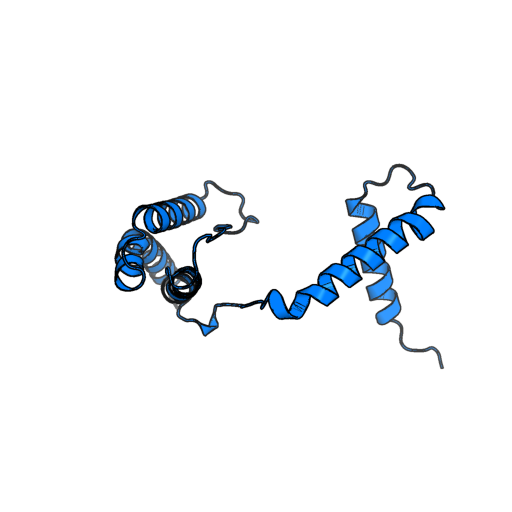 -6.360 12.033 1.00 80.19 80 GLY A CA 1
ATOM 573 C C . GLY A 1 80 ? -1.373 -6.778 10.869 1.00 80.19 80 GLY A C 1
ATOM 574 O O . GLY A 1 80 ? -1.836 -7.358 9.887 1.00 80.19 80 GLY A O 1
ATOM 575 N N . GLU A 1 81 ? -0.062 -6.636 11.054 1.00 77.31 81 GLU A N 1
ATOM 576 C CA . GLU A 1 81 ? 0.970 -7.222 10.186 1.00 77.31 81 GLU A CA 1
ATOM 577 C C . GLU A 1 81 ? 0.816 -8.743 10.011 1.00 77.31 81 GLU A C 1
ATOM 579 O O . GLU A 1 81 ? 1.193 -9.287 8.978 1.00 77.31 81 GLU A O 1
ATOM 584 N N . ALA A 1 82 ? 0.201 -9.443 10.973 1.00 79.88 82 ALA A N 1
ATOM 585 C CA . ALA A 1 82 ? -0.083 -10.879 10.876 1.00 79.88 82 ALA A CA 1
ATOM 586 C C . ALA A 1 82 ? -1.035 -11.239 9.718 1.00 79.88 82 ALA A C 1
ATOM 588 O O . ALA A 1 82 ? -1.058 -12.387 9.277 1.00 79.88 82 ALA A O 1
ATOM 589 N N . ALA A 1 83 ? -1.810 -10.272 9.219 1.00 79.00 83 ALA A N 1
ATOM 590 C CA . ALA A 1 83 ? -2.653 -10.435 8.041 1.00 79.00 83 ALA A CA 1
ATOM 591 C C . ALA A 1 83 ? -1.905 -10.157 6.721 1.00 79.00 83 ALA A C 1
ATOM 593 O O . ALA A 1 83 ? -2.461 -10.372 5.642 1.00 79.00 83 ALA A O 1
ATOM 594 N N . LEU A 1 84 ? -0.650 -9.693 6.777 1.00 88.44 84 LEU A N 1
ATOM 595 C CA . LEU A 1 84 ? 0.171 -9.427 5.603 1.00 88.44 84 LEU A CA 1
ATOM 596 C C . LEU A 1 84 ? 0.961 -10.674 5.201 1.00 88.44 84 LEU A C 1
ATOM 598 O O . LEU A 1 84 ? 1.898 -11.098 5.874 1.00 88.44 84 LEU A O 1
ATOM 602 N N . THR A 1 85 ? 0.646 -11.220 4.029 1.00 89.81 85 THR A N 1
ATOM 603 C CA . THR A 1 85 ? 1.520 -12.206 3.384 1.00 89.81 85 THR A CA 1
ATOM 604 C C . THR A 1 85 ? 2.590 -11.470 2.585 1.00 89.81 85 THR A C 1
ATOM 606 O O . THR A 1 85 ? 2.290 -10.827 1.581 1.00 89.81 85 THR A O 1
ATOM 609 N N . THR A 1 86 ? 3.843 -11.557 3.033 1.00 89.56 86 THR A N 1
ATOM 610 C CA . THR A 1 86 ? 4.986 -10.947 2.342 1.00 89.56 86 THR A CA 1
ATOM 611 C C . THR A 1 86 ? 5.696 -11.994 1.500 1.00 89.56 86 THR A C 1
ATOM 613 O O . THR A 1 86 ? 6.065 -13.050 2.004 1.00 89.56 86 THR A O 1
ATOM 616 N N . ILE A 1 87 ? 5.930 -11.685 0.226 1.00 87.62 87 ILE A N 1
ATOM 617 C CA . ILE A 1 87 ? 6.745 -12.520 -0.655 1.00 87.62 87 ILE A CA 1
ATOM 618 C C . ILE A 1 87 ? 8.002 -11.729 -1.006 1.00 87.62 87 ILE A C 1
ATOM 620 O O . ILE A 1 87 ? 7.924 -10.674 -1.642 1.00 87.62 87 ILE A O 1
ATOM 624 N N . ASN A 1 88 ? 9.165 -12.220 -0.577 1.00 87.94 88 ASN A N 1
ATOM 625 C CA . ASN A 1 88 ? 10.431 -11.561 -0.863 1.00 87.94 88 ASN A CA 1
ATOM 626 C C . ASN A 1 88 ? 10.895 -11.863 -2.293 1.00 87.94 88 ASN A C 1
ATOM 628 O O . ASN A 1 88 ? 11.501 -12.896 -2.556 1.00 87.94 88 ASN A O 1
ATOM 632 N N . MET A 1 89 ? 10.660 -10.933 -3.218 1.00 85.69 89 MET A N 1
ATOM 633 C CA . MET A 1 89 ? 11.026 -11.111 -4.627 1.00 85.69 89 MET A CA 1
ATOM 634 C C . MET A 1 89 ? 12.529 -11.316 -4.868 1.00 85.69 89 MET A C 1
ATOM 636 O O . MET A 1 89 ? 12.881 -11.879 -5.900 1.00 85.69 89 MET A O 1
ATOM 640 N N . SER A 1 90 ? 13.423 -10.895 -3.959 1.00 82.44 90 SER A N 1
ATOM 641 C CA . SER A 1 90 ? 14.863 -11.135 -4.145 1.00 82.44 90 SER A CA 1
ATOM 642 C C . SER A 1 90 ? 15.238 -12.606 -3.977 1.00 82.44 90 SER A C 1
ATOM 644 O O . SER A 1 90 ? 16.187 -13.059 -4.602 1.00 82.44 90 SER A O 1
ATOM 646 N N . GLU A 1 91 ? 14.494 -13.356 -3.162 1.00 76.69 91 GLU A N 1
ATOM 647 C CA . GLU A 1 91 ? 14.744 -14.787 -2.930 1.00 76.69 91 GLU A CA 1
ATOM 648 C C . GLU A 1 91 ? 14.293 -15.657 -4.111 1.00 76.69 91 GLU A C 1
ATOM 650 O O . GLU A 1 91 ? 14.797 -16.760 -4.296 1.00 76.69 91 GLU A O 1
ATOM 655 N N . TYR A 1 92 ? 13.380 -15.152 -4.947 1.00 74.12 92 TYR A N 1
ATOM 656 C CA . TYR A 1 92 ? 12.787 -15.908 -6.054 1.00 74.12 92 TYR A CA 1
ATOM 657 C C . TYR A 1 92 ? 13.329 -15.525 -7.433 1.00 74.12 92 TYR A C 1
ATOM 659 O O . TYR A 1 92 ? 12.806 -16.021 -8.427 1.00 74.12 92 TYR A O 1
ATOM 667 N N . GLN A 1 93 ? 14.368 -14.689 -7.529 1.00 72.94 93 GLN A N 1
ATOM 668 C CA . GLN A 1 93 ? 14.922 -14.264 -8.825 1.00 72.94 93 GLN A CA 1
ATOM 669 C C . GLN A 1 93 ? 15.337 -15.470 -9.680 1.00 72.94 93 GLN A C 1
ATOM 671 O O . GLN A 1 93 ? 14.815 -15.656 -10.776 1.00 72.94 93 GLN A O 1
ATOM 676 N N . GLU A 1 94 ? 16.165 -16.358 -9.125 1.00 70.19 94 GLU A N 1
ATOM 677 C CA . GLU A 1 94 ? 16.636 -17.564 -9.820 1.00 70.19 94 GLU A CA 1
ATOM 678 C C . GLU A 1 94 ? 15.502 -18.561 -10.100 1.00 70.19 94 GLU A C 1
ATOM 680 O O . GLU A 1 94 ? 15.491 -19.228 -11.131 1.00 70.19 94 GLU A O 1
ATOM 685 N N . SER A 1 95 ? 14.510 -18.649 -9.207 1.00 67.75 95 SER A N 1
ATOM 686 C CA . SER A 1 95 ? 13.362 -19.551 -9.377 1.00 67.75 95 SER A CA 1
ATOM 687 C C . SER A 1 95 ? 12.414 -19.076 -10.477 1.00 67.75 95 SER A C 1
ATOM 689 O O . SER A 1 95 ? 11.917 -19.896 -11.242 1.00 67.75 95 SER A O 1
ATOM 691 N N . VAL A 1 96 ? 12.175 -17.765 -10.591 1.00 70.38 96 VAL A N 1
ATOM 692 C CA . VAL A 1 96 ? 11.376 -17.173 -11.676 1.00 70.38 96 VAL A CA 1
ATOM 693 C C . VAL A 1 96 ? 12.113 -17.294 -13.004 1.00 70.38 96 VAL A C 1
ATOM 695 O O . VAL A 1 96 ? 11.497 -17.649 -14.008 1.00 70.38 96 VAL A O 1
ATOM 698 N N . GLU A 1 97 ? 13.426 -17.063 -13.025 1.00 71.88 97 GLU A N 1
ATOM 699 C CA . GLU A 1 97 ? 14.255 -17.298 -14.209 1.00 71.88 97 GLU A CA 1
ATOM 700 C C . GLU A 1 97 ? 14.218 -18.769 -14.635 1.00 71.88 97 GLU A C 1
ATOM 702 O O . GLU A 1 97 ? 13.954 -19.059 -15.802 1.00 71.88 97 GLU A O 1
ATOM 707 N N . LEU A 1 98 ? 14.386 -19.705 -13.695 1.00 69.38 98 LEU A N 1
ATOM 708 C CA . LEU A 1 98 ? 14.307 -21.138 -13.966 1.00 69.38 98 LEU A CA 1
ATOM 709 C C . LEU A 1 98 ? 12.911 -21.551 -14.434 1.00 69.38 98 LEU A C 1
ATOM 711 O O . LEU A 1 98 ? 12.809 -22.274 -15.417 1.00 69.38 98 LEU A O 1
ATOM 715 N N . ALA A 1 99 ? 11.841 -21.085 -13.787 1.00 72.94 99 ALA A N 1
ATOM 716 C CA . ALA A 1 99 ? 10.467 -21.370 -14.197 1.00 72.94 99 ALA A CA 1
ATOM 717 C C . ALA A 1 99 ? 10.182 -20.826 -15.603 1.00 72.94 99 ALA A C 1
ATOM 719 O O . ALA A 1 99 ? 9.575 -21.512 -16.423 1.00 72.94 99 ALA A O 1
ATOM 720 N N . THR A 1 100 ? 10.686 -19.630 -15.918 1.00 78.25 100 THR A N 1
ATOM 721 C CA . THR A 1 100 ? 10.570 -19.032 -17.254 1.00 78.25 100 THR A CA 1
ATOM 722 C C . THR A 1 100 ? 11.343 -19.855 -18.281 1.00 78.25 100 THR A C 1
ATOM 724 O O . THR A 1 100 ? 10.807 -20.175 -19.339 1.00 78.25 100 THR A O 1
ATOM 727 N N . LEU A 1 101 ? 12.578 -20.260 -17.974 1.00 75.88 101 LEU A N 1
ATOM 728 C CA . LEU A 1 101 ? 13.388 -21.109 -18.849 1.00 75.88 101 LEU A CA 1
ATOM 729 C C . LEU A 1 101 ? 12.768 -22.493 -19.040 1.00 75.88 101 LEU A C 1
ATOM 731 O O . LEU A 1 101 ? 12.740 -22.987 -20.162 1.00 75.88 101 LEU A O 1
ATOM 735 N N . GLN A 1 102 ? 12.237 -23.105 -17.982 1.00 72.25 102 GLN A N 1
ATOM 736 C CA . GLN A 1 102 ? 11.519 -24.375 -18.047 1.00 72.25 102 GLN A CA 1
ATOM 737 C C . GLN A 1 102 ? 10.262 -24.247 -18.901 1.00 72.25 102 GLN A C 1
ATOM 739 O O . GLN A 1 102 ? 10.026 -25.097 -19.755 1.00 72.25 102 GLN A O 1
ATOM 744 N N . TRP A 1 103 ? 9.498 -23.166 -18.739 1.00 76.31 103 TRP A N 1
ATOM 745 C CA . TRP A 1 103 ? 8.321 -22.894 -19.556 1.00 76.31 103 TRP A CA 1
ATOM 746 C C . TRP A 1 103 ? 8.688 -22.679 -21.027 1.00 76.31 103 TRP A C 1
ATOM 748 O O . TRP A 1 103 ? 8.062 -23.263 -21.905 1.00 76.31 103 TRP A O 1
ATOM 758 N N . VAL A 1 104 ? 9.741 -21.909 -21.319 1.00 76.50 104 VAL A N 1
ATOM 759 C CA . VAL A 1 104 ? 10.238 -21.691 -22.688 1.00 76.50 104 VAL A CA 1
ATOM 760 C C . VAL A 1 104 ? 10.781 -22.988 -23.291 1.00 76.50 104 VAL A C 1
ATOM 762 O O . VAL A 1 104 ? 10.512 -23.277 -24.453 1.00 76.50 104 VAL A O 1
ATOM 765 N N . ALA A 1 105 ? 11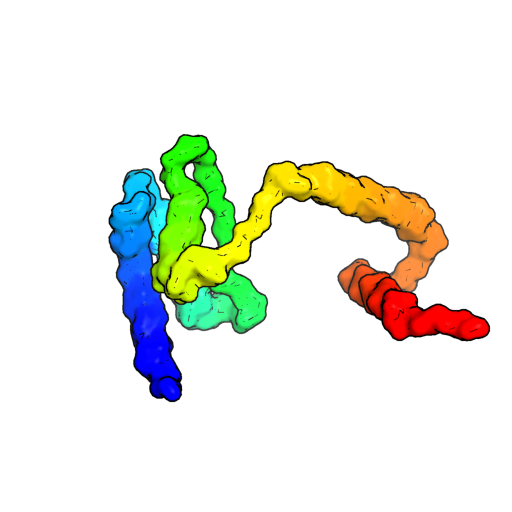.513 -23.798 -22.526 1.00 75.19 105 ALA A N 1
ATOM 766 C CA . ALA A 1 105 ? 12.006 -25.097 -22.972 1.00 75.19 105 ALA A CA 1
ATOM 767 C C . ALA A 1 105 ? 10.851 -26.069 -23.240 1.00 75.19 105 ALA A C 1
ATOM 769 O O . ALA A 1 105 ? 10.843 -26.747 -24.267 1.00 75.19 105 ALA A O 1
ATOM 770 N N . TRP A 1 106 ? 9.842 -26.099 -22.368 1.00 76.25 106 TRP A N 1
ATOM 771 C CA . TRP A 1 106 ? 8.612 -26.855 -22.578 1.00 76.25 106 TRP A CA 1
ATOM 772 C C . TRP A 1 106 ? 7.873 -26.363 -23.830 1.00 76.25 106 TRP A C 1
ATOM 774 O O . TRP A 1 106 ? 7.530 -27.157 -24.702 1.00 76.25 106 TRP A O 1
ATOM 784 N N . PHE A 1 107 ? 7.721 -25.052 -24.012 1.00 69.62 107 PHE A N 1
ATOM 785 C CA . PHE A 1 107 ? 7.106 -24.471 -25.204 1.00 69.62 107 PHE A CA 1
ATOM 786 C C . PHE A 1 107 ? 7.884 -24.838 -26.482 1.00 69.62 107 PHE A C 1
ATOM 788 O O . PHE A 1 107 ? 7.316 -25.266 -27.482 1.00 69.62 107 PHE A O 1
ATOM 795 N N . ASN A 1 108 ? 9.204 -24.709 -26.480 1.00 66.00 108 ASN A N 1
ATOM 796 C CA . ASN A 1 108 ? 9.994 -24.928 -27.688 1.00 66.00 108 ASN A CA 1
ATOM 797 C C . ASN A 1 108 ? 10.179 -26.414 -28.016 1.00 66.00 108 ASN A C 1
ATOM 799 O O . ASN A 1 108 ? 10.223 -26.776 -29.185 1.00 66.00 108 ASN A O 1
ATOM 803 N N . HIS A 1 109 ? 10.287 -27.290 -27.020 1.00 60.41 109 HIS A N 1
ATOM 804 C CA . HIS A 1 109 ? 10.586 -28.704 -27.265 1.00 60.41 109 HIS A CA 1
ATOM 805 C C . HIS A 1 109 ? 9.379 -29.632 -27.131 1.00 60.41 109 HIS A C 1
ATOM 807 O O . HIS A 1 109 ? 9.370 -30.676 -27.775 1.00 60.41 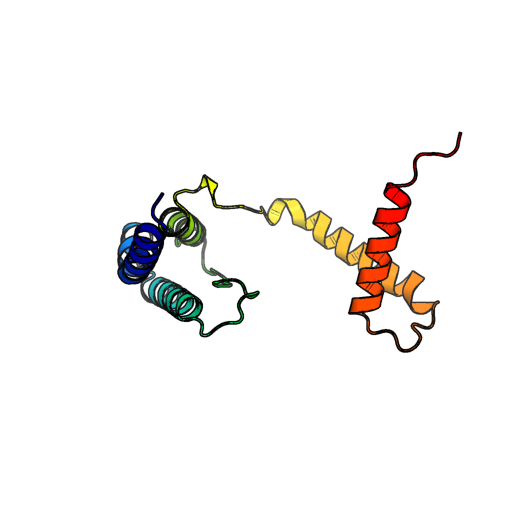109 HIS A O 1
ATOM 813 N N . HIS A 1 110 ? 8.361 -29.259 -26.351 1.00 57.56 110 HIS A N 1
ATOM 814 C CA . HIS A 1 110 ? 7.158 -30.075 -26.157 1.00 57.56 110 HIS A CA 1
ATOM 815 C C . HIS A 1 110 ? 5.951 -29.506 -26.918 1.00 57.56 110 HIS A C 1
ATOM 817 O O . HIS A 1 110 ? 5.274 -30.253 -27.617 1.00 57.56 110 HIS A O 1
ATOM 823 N N . ARG A 1 111 ? 5.715 -28.185 -26.905 1.00 52.16 111 ARG A N 1
ATOM 824 C CA . ARG A 1 111 ? 4.565 -27.585 -27.618 1.00 52.16 111 ARG A CA 1
ATOM 825 C C . ARG A 1 111 ? 4.716 -27.571 -29.147 1.00 52.16 111 ARG A C 1
ATOM 827 O O . ARG A 1 111 ? 3.706 -27.630 -29.839 1.00 52.16 111 ARG A O 1
ATOM 834 N N . LEU A 1 112 ? 5.935 -27.521 -29.701 1.00 53.34 112 LEU A N 1
ATOM 835 C CA . LEU A 1 112 ? 6.139 -27.564 -31.164 1.00 53.34 112 LEU A CA 1
ATOM 836 C C . LEU A 1 112 ? 5.795 -28.924 -31.807 1.00 53.34 112 LEU A C 1
ATOM 838 O O . LEU A 1 112 ? 5.714 -28.997 -33.032 1.00 53.34 112 LEU A O 1
ATOM 842 N N . MET A 1 113 ? 5.577 -29.978 -31.014 1.00 48.22 113 MET A N 1
ATOM 843 C CA . MET A 1 113 ? 5.395 -31.347 -31.516 1.00 48.22 113 MET A CA 1
ATOM 844 C C . MET A 1 113 ? 3.959 -31.884 -31.392 1.00 48.22 113 MET A C 1
ATOM 846 O O . MET A 1 113 ? 3.695 -32.973 -31.899 1.00 48.22 113 MET A O 1
ATOM 850 N N . GLU A 1 114 ? 3.014 -31.138 -30.802 1.00 54.69 114 GLU A N 1
ATOM 851 C CA . GLU A 1 114 ? 1.613 -31.572 -30.670 1.00 54.69 114 GLU A CA 1
ATOM 852 C C . GLU A 1 114 ? 0.616 -30.563 -31.274 1.00 54.69 114 GLU A C 1
ATOM 854 O O . GLU A 1 114 ? 0.616 -29.381 -30.914 1.00 54.69 114 GLU A O 1
ATOM 859 N N . PRO A 1 115 ? -0.282 -30.994 -32.184 1.00 55.00 115 PRO A N 1
ATOM 860 C CA . PRO A 1 115 ? -1.401 -30.170 -32.618 1.00 55.00 115 PRO A CA 1
ATOM 861 C C . PRO A 1 115 ? -2.373 -29.978 -31.445 1.00 55.00 115 PRO A C 1
ATOM 863 O O . PRO A 1 115 ? -2.976 -30.941 -30.984 1.00 55.00 115 PRO A O 1
ATOM 866 N N . LEU A 1 116 ? -2.587 -28.733 -31.008 1.00 53.38 116 LEU A N 1
ATOM 867 C CA . LEU A 1 116 ? -3.506 -28.377 -29.908 1.00 53.38 116 LEU A CA 1
ATOM 868 C C . LEU A 1 116 ? -4.967 -28.817 -30.124 1.00 53.38 116 LEU A C 1
ATOM 870 O O . LEU A 1 116 ? -5.783 -28.738 -29.206 1.00 53.38 116 LEU A O 1
ATOM 874 N N . GLY A 1 117 ? -5.347 -29.196 -31.348 1.00 57.50 117 GLY A N 1
ATOM 875 C CA . GLY A 1 117 ? -6.749 -29.130 -31.748 1.00 57.50 117 GLY A CA 1
ATOM 876 C C . GLY A 1 117 ? -7.311 -27.724 -31.483 1.00 57.50 117 GLY A C 1
ATOM 877 O O . GLY A 1 117 ? -6.577 -26.771 -31.228 1.00 57.50 117 GLY A O 1
ATOM 878 N N . TYR A 1 118 ? -8.626 -27.557 -31.535 1.00 58.28 118 TYR A N 1
ATOM 879 C CA . TYR A 1 118 ? -9.269 -26.273 -31.228 1.00 58.28 118 TYR A CA 1
ATOM 880 C C . TYR A 1 118 ? -9.443 -26.055 -29.710 1.00 58.28 118 TYR A C 1
ATOM 882 O O . TYR A 1 118 ? -10.519 -25.657 -29.275 1.00 58.28 118 TYR A O 1
ATOM 890 N N . ILE A 1 119 ? -8.419 -26.340 -28.897 1.00 66.38 119 ILE A N 1
ATOM 891 C CA . ILE A 1 119 ? -8.464 -26.135 -27.440 1.00 66.38 119 ILE A CA 1
ATOM 892 C C . ILE A 1 119 ? -7.744 -24.819 -27.089 1.00 66.38 119 ILE A C 1
ATOM 894 O O . ILE A 1 119 ? -6.569 -24.653 -27.433 1.00 66.38 119 ILE A O 1
ATOM 898 N N . PRO A 1 120 ? -8.413 -23.862 -26.420 1.00 68.75 120 PRO A N 1
ATOM 899 C CA . PRO A 1 120 ? -7.790 -22.619 -25.974 1.00 68.75 120 PRO A CA 1
ATOM 900 C C . PRO A 1 120 ? -6.606 -22.848 -25.008 1.00 68.75 120 PRO A C 1
ATOM 902 O O . PRO A 1 120 ? -6.673 -23.739 -24.160 1.00 68.75 120 PRO A O 1
ATOM 905 N N . PRO A 1 121 ? -5.546 -22.012 -25.047 1.00 60.41 121 PRO A N 1
ATOM 906 C CA . PRO A 1 121 ? -4.339 -22.198 -24.228 1.00 60.41 121 PRO A CA 1
ATOM 907 C C . PRO A 1 121 ? -4.578 -22.332 -22.716 1.00 60.41 121 PRO A C 1
ATOM 909 O O . PRO A 1 121 ? -3.919 -23.140 -22.071 1.00 60.41 121 PRO A O 1
ATOM 912 N N . ALA A 1 122 ? -5.538 -21.587 -22.161 1.00 69.50 122 ALA A N 1
ATOM 913 C CA . ALA A 1 122 ? -5.870 -21.646 -20.736 1.00 69.50 122 ALA A CA 1
ATOM 914 C C . ALA A 1 122 ? -6.465 -23.005 -20.321 1.00 69.50 122 ALA A C 1
ATOM 916 O O . ALA A 1 122 ? -6.193 -23.503 -19.231 1.00 69.50 122 ALA A O 1
ATOM 917 N N . GLU A 1 123 ? -7.255 -23.633 -21.197 1.00 70.88 123 GLU A N 1
ATOM 918 C CA . GLU A 1 123 ? -7.819 -24.963 -20.937 1.00 70.88 123 GLU A CA 1
ATOM 919 C C . GLU A 1 123 ? -6.747 -26.054 -21.023 1.00 70.88 123 GLU A C 1
ATOM 921 O O . GLU A 1 123 ? -6.753 -26.992 -20.225 1.00 70.88 123 GLU A O 1
ATOM 926 N N . ALA A 1 124 ? -5.796 -25.919 -21.951 1.00 66.88 124 ALA A N 1
ATOM 927 C CA . ALA A 1 124 ? -4.666 -26.838 -22.061 1.00 66.88 124 ALA A CA 1
ATOM 928 C C . ALA A 1 124 ? -3.773 -26.796 -20.808 1.00 66.88 124 ALA A C 1
ATOM 930 O O . ALA A 1 124 ? -3.410 -27.845 -20.275 1.00 66.88 124 ALA A O 1
ATOM 931 N N . GLU A 1 125 ? -3.479 -25.597 -20.298 1.00 65.00 125 GLU A N 1
ATOM 932 C CA . GLU A 1 125 ? -2.709 -25.397 -19.065 1.00 65.00 125 GLU A CA 1
ATOM 933 C C . GLU A 1 125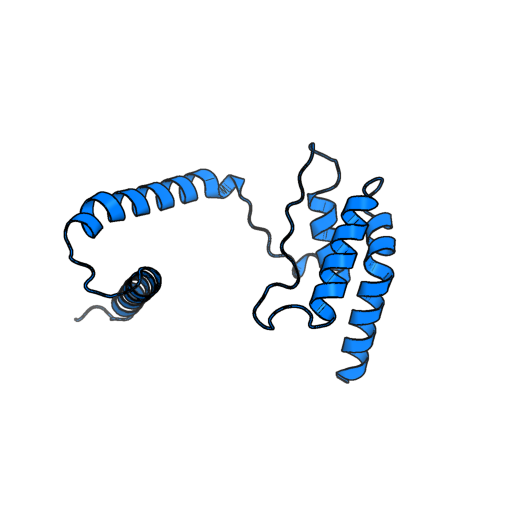 ? -3.416 -26.004 -17.842 1.00 65.00 125 GLU A C 1
ATOM 935 O O . GLU A 1 125 ? -2.811 -26.762 -17.083 1.00 65.00 125 GLU A O 1
ATOM 940 N N . ALA A 1 126 ? -4.724 -25.772 -17.697 1.00 74.50 126 ALA A N 1
ATOM 941 C CA . ALA A 1 126 ? -5.519 -26.370 -16.625 1.00 74.50 126 ALA A CA 1
ATOM 942 C C . ALA A 1 126 ? -5.527 -27.911 -16.679 1.00 74.50 126 ALA A C 1
ATOM 944 O O . ALA A 1 126 ? -5.485 -28.574 -15.641 1.00 74.50 126 ALA A O 1
ATOM 945 N N . ASN A 1 127 ? -5.564 -28.498 -17.879 1.00 75.25 127 ASN A N 1
ATOM 946 C CA . ASN A 1 127 ? -5.499 -29.949 -18.052 1.00 75.25 127 ASN A CA 1
ATOM 947 C C . ASN A 1 127 ? -4.118 -30.514 -17.693 1.00 75.25 127 ASN A C 1
ATOM 949 O O . ASN A 1 127 ? -4.049 -31.570 -17.066 1.00 75.25 127 ASN A O 1
ATOM 953 N N . TYR A 1 128 ? -3.040 -29.807 -18.043 1.00 68.69 128 TYR A N 1
ATOM 954 C CA . TYR A 1 128 ? -1.672 -30.195 -17.700 1.00 68.69 128 TYR A CA 1
ATOM 955 C C . TYR A 1 128 ? -1.460 -30.254 -16.179 1.00 68.69 128 TYR A C 1
ATOM 957 O O . TYR A 1 128 ? -1.017 -31.277 -15.654 1.00 68.69 128 TYR A O 1
ATOM 965 N N . TYR A 1 129 ? -1.858 -29.211 -15.443 1.00 72.44 129 TYR A N 1
ATOM 966 C CA . TYR A 1 129 ? -1.738 -29.208 -13.980 1.00 72.44 129 TYR A CA 1
ATOM 967 C C . TYR A 1 129 ? -2.617 -30.275 -13.311 1.00 72.44 129 TYR A C 1
ATOM 969 O O . TYR A 1 129 ? -2.166 -30.946 -12.383 1.00 72.44 129 TYR A O 1
ATOM 977 N N . ARG A 1 130 ? -3.823 -30.530 -13.840 1.00 75.31 130 ARG A N 1
ATOM 978 C CA . ARG A 1 130 ? -4.702 -31.606 -13.350 1.00 75.31 130 ARG A CA 1
ATOM 979 C C . ARG A 1 130 ? -4.070 -32.996 -13.506 1.00 75.31 130 ARG A C 1
ATOM 981 O O . ARG A 1 130 ? -4.248 -33.858 -12.644 1.00 75.31 130 ARG A O 1
ATOM 988 N N . GLN A 1 131 ? -3.333 -33.233 -14.593 1.00 72.25 131 GLN A N 1
ATOM 989 C CA . GLN A 1 131 ? -2.627 -34.501 -14.811 1.00 72.25 131 GLN A CA 1
ATOM 990 C C . GLN A 1 131 ? -1.493 -34.705 -13.801 1.00 72.25 131 GLN A C 1
ATOM 992 O O . GLN A 1 131 ? -1.345 -35.809 -13.283 1.00 72.25 131 GLN A O 1
ATOM 997 N N . LEU A 1 132 ? -0.741 -33.650 -13.471 1.00 69.19 132 LEU A N 1
ATOM 998 C CA . LEU A 1 132 ? 0.320 -33.715 -12.462 1.00 69.19 132 LEU A CA 1
ATOM 999 C C . LEU A 1 132 ? -0.228 -34.010 -11.058 1.00 69.19 132 LEU A C 1
ATOM 1001 O O . LEU A 1 132 ? 0.348 -34.826 -10.343 1.00 69.19 132 LEU A O 1
ATOM 1005 N N . GLU A 1 133 ? -1.361 -33.411 -10.680 1.00 71.44 133 GLU A N 1
ATOM 1006 C CA . GLU A 1 133 ? -2.039 -33.714 -9.409 1.00 71.44 133 GLU A CA 1
ATOM 1007 C C . GLU A 1 133 ? -2.541 -35.161 -9.352 1.00 71.44 133 GLU A C 1
ATOM 1009 O O . GLU A 1 133 ? -2.411 -35.827 -8.327 1.00 71.44 133 GLU A O 1
ATOM 1014 N N . THR A 1 134 ? -3.071 -35.672 -10.467 1.00 65.88 134 THR A N 1
ATOM 1015 C CA . THR A 1 134 ? -3.560 -37.056 -10.555 1.00 65.88 134 THR A CA 1
ATOM 1016 C C . THR A 1 134 ? -2.405 -38.057 -10.459 1.00 65.88 134 THR A C 1
ATOM 1018 O O . THR A 1 134 ? -2.503 -39.036 -9.724 1.00 65.88 134 THR A O 1
ATOM 1021 N N . ALA A 1 135 ? -1.285 -37.778 -11.132 1.00 63.91 135 ALA A N 1
ATOM 1022 C CA . ALA A 1 135 ? -0.081 -38.606 -11.083 1.00 63.91 135 ALA A CA 1
ATOM 1023 C C . ALA A 1 135 ? 0.600 -38.592 -9.701 1.00 63.91 135 ALA A C 1
ATOM 1025 O O . ALA A 1 135 ? 1.204 -39.582 -9.301 1.00 63.91 135 ALA A O 1
ATOM 1026 N N . ALA A 1 136 ? 0.488 -37.492 -8.949 1.00 64.62 136 ALA A N 1
ATOM 1027 C CA . ALA A 1 136 ? 0.979 -37.406 -7.573 1.00 64.62 136 ALA A CA 1
ATOM 1028 C C . ALA A 1 136 ? 0.067 -38.117 -6.550 1.00 64.62 136 ALA A C 1
ATOM 1030 O O . ALA A 1 136 ? 0.510 -38.408 -5.439 1.00 64.62 136 ALA A O 1
ATOM 1031 N N . ALA A 1 137 ? -1.194 -38.387 -6.906 1.00 62.91 137 ALA A N 1
ATOM 1032 C CA . ALA A 1 137 ? -2.192 -39.010 -6.035 1.00 62.91 137 ALA A CA 1
ATOM 1033 C C . ALA A 1 137 ? -2.278 -40.544 -6.168 1.00 62.91 137 ALA A C 1
ATOM 1035 O O . ALA A 1 137 ? -2.929 -41.184 -5.339 1.00 62.91 137 ALA A O 1
ATOM 1036 N N . GLU A 1 138 ? -1.633 -41.152 -7.169 1.00 54.34 138 GLU A N 1
ATOM 1037 C CA . GLU A 1 138 ? -1.539 -42.611 -7.286 1.00 54.34 138 GLU A CA 1
ATOM 1038 C C . GLU A 1 138 ? -0.471 -43.161 -6.320 1.00 54.34 138 GLU A C 1
ATOM 1040 O O . GLU A 1 138 ? 0.711 -42.834 -6.455 1.00 54.34 138 GLU A O 1
ATOM 1045 N N . PRO A 1 139 ? -0.832 -44.000 -5.326 1.00 59.06 139 PRO A N 1
ATOM 1046 C CA . PRO A 1 139 ? 0.172 -44.686 -4.525 1.00 59.06 139 PRO A CA 1
ATOM 1047 C C . PRO A 1 139 ? 0.934 -45.686 -5.411 1.00 59.06 139 PRO A C 1
ATOM 1049 O O . PRO A 1 139 ? 0.327 -46.291 -6.299 1.00 59.06 139 PRO A O 1
ATOM 1052 N N . PRO A 1 140 ? 2.242 -45.906 -5.174 1.00 54.16 140 PRO A N 1
ATOM 1053 C CA . PRO A 1 140 ? 3.024 -46.840 -5.973 1.00 54.16 140 PRO A CA 1
ATOM 1054 C C . PRO A 1 140 ? 2.384 -48.231 -5.912 1.00 54.16 140 PRO A C 1
ATOM 1056 O O . PRO A 1 140 ? 2.218 -48.806 -4.833 1.00 54.16 140 PRO A O 1
ATOM 1059 N N . SER A 1 141 ? 2.000 -48.755 -7.077 1.00 59.06 141 SER A N 1
ATOM 1060 C CA . SER A 1 141 ? 1.542 -50.134 -7.229 1.00 59.06 141 SER A CA 1
ATOM 1061 C C . SER A 1 141 ? 2.630 -51.084 -6.721 1.00 59.06 141 SER A C 1
ATOM 1063 O O . SER A 1 141 ? 3.794 -50.928 -7.090 1.00 59.06 141 SER A O 1
ATOM 1065 N N . THR A 1 142 ? 2.229 -52.008 -5.847 1.00 51.28 142 THR A N 1
ATOM 1066 C CA . THR A 1 142 ? 3.077 -52.973 -5.124 1.00 51.28 142 THR A CA 1
ATOM 1067 C C . THR A 1 142 ? 3.915 -53.852 -6.045 1.00 51.28 142 THR A C 1
ATOM 1069 O O . THR A 1 142 ? 3.405 -54.223 -7.126 1.00 51.28 142 THR A O 1
#

Secondary structure (DSSP, 8-state):
--HHHHHHHHHHHHHHHHHHHTTTSTT-HHHHHHHHHHHHHIIIIIS-TTS-S------SSTTSSHHHHHHHHHHHHHSSGGG-----TTTTHHHHHHHHHHHHHHHHHTGGGS--TT--HHHHHHHHHHHHHHHHHSPPP-